Protein AF-A0A7W5QR56-F1 (afdb_monomer_lite)

pLDDT: mean 78.74, std 16.96, range [47.66, 98.12]

Sequence (61 aa):
MPAIVEADVTVASSPKRRPHRRRRSTGAAVELEIDGVAVKIGRGADAGVIAAVIEALKATR

Secondary structure (DSSP, 8-state):
-PPPPP----------------------SEEEEETTEEEEE-TT--HHHHHHHHHHHHHT-

Radius of gyration: 25.56 Å; chains: 1; bounding box: 63×34×51 Å

Foldseek 3Di:
DDDDDDDDPPPPPDPPPDPPVPPPPQFAPDWDAAPNDIDGHHPPRDPVVVVVVNVVSVVVD

Structure (mmCIF, N/CA/C/O backbone):
data_AF-A0A7W5QR56-F1
#
_entry.id   AF-A0A7W5QR56-F1
#
loop_
_atom_site.group_PDB
_atom_site.id
_atom_site.type_symbol
_atom_site.label_atom_id
_atom_site.label_alt_id
_atom_site.label_comp_id
_atom_site.label_asym_id
_atom_site.label_entity_id
_atom_site.label_seq_id
_atom_site.pdbx_PDB_ins_code
_atom_site.Cartn_x
_atom_site.Cartn_y
_atom_site.Cartn_z
_atom_site.occupancy
_atom_site.B_iso_or_equiv
_atom_site.auth_seq_id
_atom_site.auth_comp_id
_at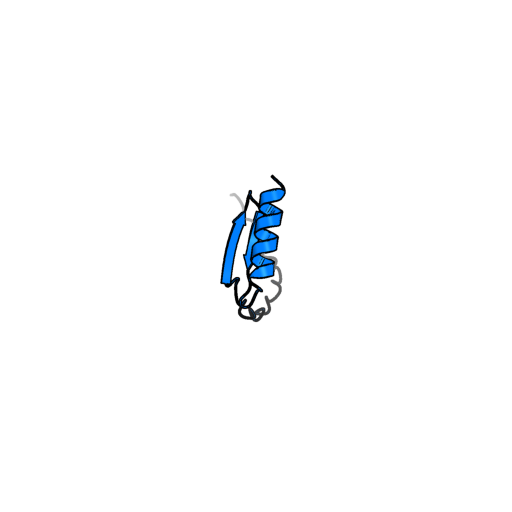om_site.auth_asym_id
_atom_site.auth_atom_id
_atom_site.pdbx_PDB_model_num
ATOM 1 N N . MET A 1 1 ? -52.769 -31.603 -35.106 1.00 47.66 1 MET A N 1
ATOM 2 C CA . MET A 1 1 ? -51.310 -31.675 -35.335 1.00 47.66 1 MET A CA 1
ATOM 3 C C . MET A 1 1 ? -50.694 -30.395 -34.792 1.00 47.66 1 MET A C 1
ATOM 5 O O . MET A 1 1 ? -51.161 -29.347 -35.223 1.00 47.66 1 MET A O 1
ATOM 9 N N . PRO A 1 2 ? -49.754 -30.419 -33.833 1.00 55.72 2 PRO A N 1
ATOM 10 C CA . PRO A 1 2 ? -49.066 -29.196 -33.432 1.00 55.72 2 PRO A CA 1
ATOM 11 C C . PRO A 1 2 ? -47.989 -28.837 -34.469 1.00 55.72 2 PRO A C 1
ATOM 13 O O . PRO A 1 2 ? -47.282 -29.716 -34.959 1.00 55.72 2 PRO A O 1
ATOM 16 N N . ALA A 1 3 ? -47.903 -27.553 -34.821 1.00 74.12 3 ALA A N 1
ATOM 17 C CA . ALA A 1 3 ? -46.936 -26.999 -35.767 1.00 74.12 3 ALA A CA 1
ATOM 18 C C . ALA A 1 3 ? -45.676 -26.523 -35.026 1.00 74.12 3 ALA A C 1
ATOM 20 O O . ALA A 1 3 ? -45.773 -25.870 -33.987 1.00 74.12 3 ALA A O 1
ATOM 21 N N . ILE A 1 4 ? -44.505 -26.861 -35.561 1.00 65.81 4 ILE A N 1
ATOM 22 C CA . ILE A 1 4 ? -43.194 -26.469 -35.032 1.00 65.81 4 ILE A CA 1
ATOM 23 C C . ILE A 1 4 ? -42.794 -25.173 -35.743 1.00 65.81 4 ILE A C 1
ATOM 25 O O . ILE A 1 4 ? -42.745 -25.145 -36.969 1.00 65.81 4 ILE A O 1
ATOM 29 N N . VAL A 1 5 ? -42.545 -24.101 -34.988 1.00 64.88 5 VAL A N 1
ATOM 30 C CA . VAL A 1 5 ? -42.028 -22.838 -35.533 1.00 64.88 5 VAL A CA 1
ATOM 31 C C . VAL A 1 5 ? -40.504 -22.890 -35.478 1.00 64.88 5 VAL A C 1
ATOM 33 O O . VAL A 1 5 ? -39.922 -23.033 -34.404 1.00 64.88 5 VAL A O 1
ATOM 36 N N . GLU A 1 6 ? -39.875 -22.822 -36.647 1.00 56.97 6 GLU A N 1
ATOM 37 C CA . GLU A 1 6 ? -38.426 -22.793 -36.826 1.00 56.97 6 GLU A CA 1
ATOM 38 C C . GLU A 1 6 ? -37.883 -21.455 -36.298 1.00 56.97 6 GLU A C 1
ATOM 40 O O . GLU A 1 6 ? -38.358 -20.383 -36.674 1.00 56.97 6 GLU A O 1
ATOM 45 N N . ALA A 1 7 ? -36.945 -21.512 -35.350 1.00 54.22 7 ALA A N 1
ATOM 46 C CA . ALA A 1 7 ? -36.351 -20.321 -34.759 1.00 54.22 7 ALA A CA 1
ATOM 47 C C . ALA A 1 7 ? -35.401 -19.664 -35.770 1.00 54.22 7 ALA A C 1
ATOM 49 O O . ALA A 1 7 ? -34.356 -20.222 -36.103 1.00 54.22 7 ALA A O 1
ATOM 50 N N . ASP A 1 8 ? -35.772 -18.471 -36.231 1.00 54.38 8 ASP A N 1
ATOM 51 C CA . ASP A 1 8 ? -34.956 -17.615 -37.088 1.00 54.38 8 ASP A CA 1
ATOM 52 C C . ASP A 1 8 ? -33.660 -17.236 -36.347 1.00 54.38 8 ASP A C 1
ATOM 54 O O . ASP A 1 8 ? -33.647 -16.441 -35.400 1.00 54.38 8 ASP A O 1
ATOM 58 N N . VAL A 1 9 ? -32.558 -17.886 -36.727 1.00 53.84 9 VAL A N 1
ATOM 59 C CA . VAL A 1 9 ? -31.216 -17.608 -36.210 1.00 53.84 9 VAL A CA 1
ATOM 60 C C . VAL A 1 9 ? -30.733 -16.279 -36.776 1.00 53.84 9 VAL A C 1
ATOM 62 O O . VAL A 1 9 ? -29.972 -16.211 -37.740 1.00 53.84 9 VAL A O 1
ATOM 65 N N . THR A 1 10 ? -31.144 -15.194 -36.129 1.00 56.44 10 THR A N 1
ATOM 66 C CA . THR A 1 10 ? -30.531 -13.883 -36.325 1.00 56.44 10 THR A CA 1
ATOM 67 C C . THR A 1 10 ? -29.078 -13.969 -35.866 1.00 56.44 10 THR A C 1
ATOM 69 O O . THR A 1 10 ? -28.763 -13.985 -34.675 1.00 56.44 10 THR A O 1
ATOM 72 N N . VAL A 1 11 ? -28.172 -14.082 -36.839 1.00 54.75 11 VAL A N 1
ATOM 73 C CA . VAL A 1 11 ? -26.725 -14.128 -36.634 1.00 54.75 11 VAL A CA 1
ATOM 74 C C . VAL A 1 11 ? -26.287 -12.806 -36.009 1.00 54.75 11 VAL A C 1
ATOM 76 O O . VAL A 1 11 ? -26.024 -11.819 -36.696 1.00 54.75 11 VAL A O 1
ATOM 79 N N . ALA A 1 12 ? -26.206 -12.775 -34.680 1.00 56.66 12 ALA A N 1
ATOM 80 C CA . ALA A 1 12 ? -25.553 -11.700 -33.959 1.00 56.66 12 ALA A CA 1
ATOM 81 C C . ALA A 1 12 ? -24.078 -11.681 -34.383 1.00 56.66 12 ALA A C 1
ATOM 83 O O . ALA A 1 12 ? -23.292 -12.560 -34.015 1.00 56.66 12 ALA A O 1
ATOM 84 N N . SER A 1 13 ? -23.708 -10.687 -35.196 1.00 61.09 13 SER A N 1
ATOM 85 C CA . SER A 1 13 ? -22.325 -10.417 -35.586 1.00 61.09 13 SER A CA 1
ATOM 86 C C . SER A 1 13 ? -21.483 -10.228 -34.326 1.00 61.09 13 SER A C 1
ATOM 88 O O . SER A 1 13 ? -21.450 -9.155 -33.724 1.00 61.09 13 SER A O 1
ATOM 90 N N . SER A 1 14 ? -20.802 -11.293 -33.914 1.00 62.66 14 SER A N 1
ATOM 91 C CA . SER A 1 14 ? -19.920 -11.283 -32.756 1.00 62.66 14 SER A CA 1
ATOM 92 C C . SER A 1 14 ? -18.747 -10.339 -33.039 1.00 62.66 14 SER A C 1
ATOM 94 O O . SER A 1 14 ? -18.048 -10.535 -34.040 1.00 62.66 14 SER A O 1
ATOM 96 N N . PRO A 1 15 ? -18.476 -9.321 -32.199 1.00 63.00 15 PRO A N 1
ATOM 97 C CA . PRO A 1 15 ? -17.307 -8.482 -32.395 1.00 63.00 15 PRO A CA 1
ATOM 98 C C . PRO A 1 15 ? -16.056 -9.354 -32.267 1.00 63.00 15 PRO A C 1
ATOM 100 O O . PRO A 1 15 ? -15.802 -9.961 -31.224 1.00 63.00 15 PRO A O 1
ATOM 103 N N . LYS A 1 16 ? -15.277 -9.433 -33.354 1.00 62.69 16 LYS A N 1
ATOM 104 C CA . LYS A 1 16 ? -13.983 -10.124 -33.415 1.00 62.69 16 LYS A CA 1
ATOM 105 C C . LYS A 1 16 ? -13.117 -9.628 -32.255 1.00 62.69 16 LYS A C 1
ATOM 107 O O . LYS A 1 16 ? -12.575 -8.522 -32.302 1.00 62.69 16 LYS A O 1
ATOM 112 N N . ARG A 1 17 ? -12.991 -10.444 -31.201 1.00 65.94 17 ARG A N 1
ATOM 113 C CA . ARG A 1 17 ? -12.069 -10.194 -30.091 1.00 65.94 17 ARG A CA 1
ATOM 114 C C . ARG A 1 17 ? -10.663 -10.159 -30.671 1.00 65.94 17 ARG A C 1
ATOM 116 O O . ARG A 1 17 ? -10.077 -11.196 -30.969 1.00 65.94 17 ARG A O 1
ATOM 123 N N . ARG A 1 18 ? -10.130 -8.951 -30.858 1.00 67.12 18 ARG A N 1
ATOM 124 C CA . ARG A 1 18 ? -8.706 -8.760 -31.132 1.00 67.12 18 ARG A CA 1
ATOM 125 C C . ARG A 1 18 ? -7.947 -9.472 -30.010 1.00 67.12 18 ARG A C 1
ATOM 127 O O . ARG A 1 18 ? -8.304 -9.254 -28.849 1.00 67.12 18 ARG A O 1
ATOM 134 N N . PRO A 1 19 ? -6.939 -10.313 -30.305 1.00 60.75 19 PRO A N 1
ATOM 135 C CA . PRO A 1 19 ? -6.101 -10.867 -29.261 1.00 60.75 19 PRO A CA 1
ATOM 136 C C . PRO A 1 19 ? -5.402 -9.680 -28.609 1.00 60.75 19 PRO A C 1
ATOM 138 O O . PRO A 1 19 ? -4.464 -9.101 -29.159 1.00 60.75 19 PRO A O 1
ATOM 141 N N . HIS A 1 20 ? -5.920 -9.250 -27.460 1.00 64.38 20 HIS A N 1
ATOM 142 C CA . HIS A 1 20 ? -5.235 -8.284 -26.633 1.00 64.38 20 HIS A CA 1
ATOM 143 C C . HIS A 1 20 ? -3.950 -8.994 -26.240 1.00 64.38 20 HIS A C 1
ATOM 145 O O . HIS A 1 20 ? -3.989 -9.952 -25.468 1.00 64.38 20 HIS A O 1
ATOM 151 N N . ARG A 1 21 ? -2.837 -8.619 -26.887 1.00 62.41 21 ARG A N 1
ATOM 152 C CA . ARG A 1 21 ? -1.504 -9.119 -26.571 1.00 62.41 21 ARG A CA 1
ATOM 153 C C . ARG A 1 21 ? -1.356 -8.898 -25.081 1.00 62.41 21 ARG A C 1
ATOM 155 O O . ARG A 1 21 ? -1.159 -7.765 -24.648 1.00 62.41 21 ARG A O 1
ATOM 162 N N . ARG A 1 22 ? -1.556 -9.971 -24.313 1.00 61.41 22 ARG A N 1
ATOM 163 C CA . ARG A 1 22 ? -1.520 -9.965 -22.860 1.00 61.41 22 ARG A CA 1
ATOM 164 C C . ARG A 1 22 ? -0.067 -9.678 -22.546 1.00 61.41 22 ARG A C 1
ATOM 166 O O . ARG A 1 22 ? 0.772 -10.577 -22.549 1.00 61.41 22 ARG A O 1
ATOM 173 N N . ARG A 1 23 ? 0.255 -8.386 -22.457 1.00 61.31 23 ARG A N 1
ATOM 174 C CA . ARG A 1 23 ? 1.551 -7.878 -22.036 1.00 61.31 23 ARG A CA 1
ATOM 175 C C . ARG A 1 23 ? 1.798 -8.644 -20.752 1.00 61.31 23 ARG A C 1
ATOM 177 O O . ARG A 1 23 ? 0.959 -8.528 -19.863 1.00 61.31 23 ARG A O 1
ATOM 184 N N . ARG A 1 24 ? 2.788 -9.554 -20.748 1.00 60.88 24 ARG A N 1
ATOM 185 C CA . ARG A 1 24 ? 3.067 -10.444 -19.612 1.00 60.88 24 ARG A CA 1
ATOM 186 C C . ARG A 1 24 ? 3.023 -9.550 -18.389 1.00 60.88 24 ARG A C 1
ATOM 188 O O . ARG A 1 24 ? 3.901 -8.706 -18.236 1.00 60.88 24 ARG A O 1
ATOM 195 N N . SER A 1 25 ? 1.952 -9.652 -17.609 1.00 60.69 25 SER A N 1
ATOM 196 C CA . SER A 1 25 ? 1.874 -8.946 -16.352 1.00 60.69 25 SER A CA 1
ATOM 197 C C . SER A 1 25 ? 3.000 -9.570 -15.561 1.00 60.69 25 SER A C 1
ATOM 199 O O . SER A 1 25 ? 2.932 -10.750 -15.217 1.00 60.69 25 SER A O 1
ATOM 201 N N . THR A 1 26 ? 4.091 -8.838 -15.375 1.00 66.56 26 THR A N 1
ATOM 202 C CA . THR A 1 2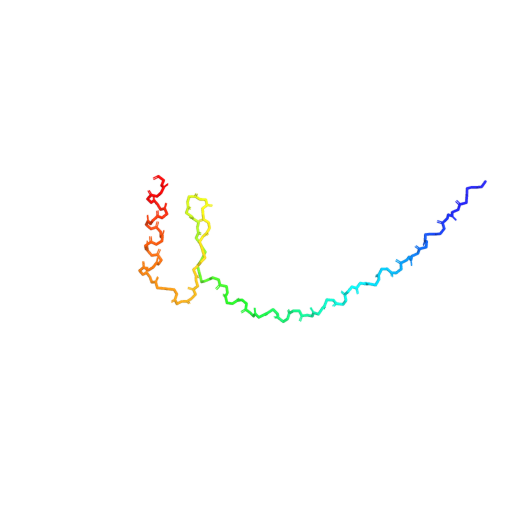6 ? 5.004 -9.133 -14.285 1.00 66.56 26 THR A CA 1
ATOM 203 C C . THR A 1 26 ? 4.145 -8.970 -13.045 1.00 66.56 26 THR A C 1
ATOM 205 O O . THR A 1 26 ? 3.898 -7.846 -12.618 1.00 66.56 26 THR A O 1
ATOM 208 N N . GLY A 1 27 ? 3.541 -10.076 -12.602 1.00 69.69 27 GLY A N 1
ATOM 209 C CA . GLY A 1 27 ? 2.663 -10.101 -11.445 1.00 69.69 27 GLY A CA 1
ATOM 210 C C . GLY A 1 27 ? 3.383 -9.526 -10.234 1.00 69.69 27 GLY A C 1
ATOM 211 O O . GLY A 1 27 ? 4.613 -9.382 -10.244 1.00 69.69 27 GLY A O 1
ATOM 212 N N . ALA A 1 28 ? 2.610 -9.187 -9.206 1.00 76.75 28 ALA A N 1
ATOM 213 C CA . ALA A 1 28 ? 3.191 -8.826 -7.927 1.00 76.75 28 ALA A CA 1
ATOM 214 C C . ALA A 1 28 ? 4.191 -9.917 -7.509 1.00 76.75 28 ALA A C 1
ATOM 216 O O . ALA A 1 28 ? 3.945 -11.109 -7.692 1.00 76.75 28 ALA A O 1
ATOM 217 N N . ALA A 1 29 ? 5.355 -9.494 -7.025 1.00 86.56 29 ALA A N 1
ATOM 218 C CA . ALA A 1 29 ? 6.331 -10.404 -6.446 1.00 86.56 29 ALA A CA 1
ATOM 219 C C . ALA A 1 29 ? 5.781 -11.029 -5.162 1.00 86.56 29 ALA A C 1
ATOM 221 O O . ALA A 1 29 ? 6.054 -12.190 -4.879 1.00 86.56 29 ALA A O 1
ATOM 222 N N . VAL A 1 30 ? 5.014 -10.238 -4.410 1.00 89.06 30 VAL A N 1
ATOM 223 C CA . VAL A 1 30 ? 4.395 -10.622 -3.148 1.00 89.06 30 VAL A CA 1
ATOM 224 C C . VAL A 1 30 ? 2.985 -10.049 -3.112 1.00 89.06 30 VAL A C 1
ATOM 226 O O . VAL A 1 30 ? 2.761 -8.896 -3.489 1.00 89.06 30 VAL A O 1
ATOM 229 N N . GLU A 1 31 ? 2.045 -10.860 -2.649 1.00 93.44 31 GLU A N 1
ATOM 230 C CA . GLU A 1 31 ? 0.685 -10.446 -2.321 1.00 93.44 31 GLU A CA 1
ATOM 231 C C . GLU A 1 31 ? 0.478 -10.681 -0.824 1.00 93.44 31 GLU A C 1
ATOM 233 O O . GLU A 1 31 ? 0.898 -11.708 -0.289 1.00 93.44 31 GLU A O 1
ATOM 238 N N . LEU A 1 32 ? -0.098 -9.695 -0.147 1.00 93.19 32 LEU A N 1
ATOM 239 C CA . LEU A 1 32 ? -0.288 -9.675 1.298 1.00 93.19 32 LEU A CA 1
ATOM 240 C C . LEU A 1 32 ? -1.693 -9.158 1.606 1.00 93.19 32 LEU A C 1
ATOM 242 O O . LEU A 1 32 ? -2.222 -8.340 0.863 1.00 93.19 32 LEU A O 1
ATOM 246 N N . GLU A 1 33 ? -2.278 -9.598 2.711 1.00 94.75 33 GLU A N 1
ATOM 247 C CA . GLU A 1 33 ? -3.534 -9.067 3.233 1.00 94.75 33 GLU A CA 1
ATOM 248 C C . GLU A 1 33 ? -3.325 -8.583 4.672 1.00 94.75 33 GLU A C 1
ATOM 250 O O . GLU A 1 33 ? -2.709 -9.285 5.477 1.00 94.75 33 GLU A O 1
ATOM 255 N N . ILE A 1 34 ? -3.793 -7.372 4.980 1.00 94.56 34 ILE A N 1
ATOM 256 C CA . ILE A 1 34 ? -3.679 -6.728 6.297 1.00 94.56 34 ILE A CA 1
ATOM 257 C C . ILE A 1 34 ? -5.052 -6.179 6.656 1.00 94.56 34 ILE A C 1
ATOM 259 O O . ILE A 1 34 ? -5.558 -5.314 5.952 1.00 94.56 34 ILE A O 1
ATOM 263 N N . ASP A 1 35 ? -5.669 -6.682 7.723 1.00 91.00 35 ASP A N 1
ATOM 264 C CA . ASP A 1 35 ? -6.969 -6.200 8.215 1.00 91.00 35 ASP A CA 1
ATOM 265 C C . ASP A 1 35 ? -8.088 -6.153 7.150 1.00 91.00 35 ASP A C 1
ATOM 267 O O . ASP A 1 35 ? -8.962 -5.287 7.177 1.00 91.00 35 ASP A O 1
ATOM 271 N N . GLY A 1 36 ? -8.072 -7.094 6.200 1.00 93.56 36 GLY A N 1
ATOM 272 C CA . GLY A 1 36 ? -9.010 -7.145 5.069 1.00 93.56 36 GLY A CA 1
ATOM 273 C C . GLY A 1 36 ? -8.613 -6.267 3.873 1.00 93.56 36 GLY A C 1
ATOM 274 O O . GLY A 1 36 ? -9.347 -6.191 2.887 1.00 93.56 36 GLY A O 1
ATOM 275 N N . VAL A 1 37 ? -7.453 -5.609 3.932 1.00 94.19 37 VAL A N 1
ATOM 276 C CA . VAL A 1 37 ? -6.869 -4.820 2.842 1.00 94.19 37 VAL A CA 1
ATOM 277 C C . VAL A 1 37 ? -5.846 -5.662 2.087 1.00 94.19 37 VAL A C 1
ATOM 279 O O . VAL A 1 37 ? -4.815 -6.052 2.630 1.00 94.19 37 VAL A O 1
ATOM 282 N N . ALA A 1 38 ? -6.100 -5.897 0.801 1.00 94.50 38 ALA A N 1
ATOM 283 C CA . ALA A 1 38 ? -5.161 -6.579 -0.082 1.00 94.50 38 ALA A CA 1
ATOM 284 C C . ALA A 1 38 ? -4.071 -5.619 -0.595 1.00 94.50 38 ALA A C 1
ATOM 286 O O . ALA A 1 38 ? -4.356 -4.596 -1.221 1.00 94.50 38 ALA A O 1
ATOM 287 N N . VAL A 1 39 ? -2.810 -5.993 -0.396 1.00 94.69 39 VAL A N 1
ATOM 288 C CA . VAL A 1 39 ? -1.607 -5.260 -0.798 1.00 94.69 39 VAL A CA 1
ATOM 289 C C . VAL A 1 39 ? -0.834 -6.073 -1.836 1.00 94.69 39 VAL A C 1
ATOM 291 O O . VAL A 1 39 ? -0.542 -7.253 -1.649 1.00 94.69 39 VAL A O 1
ATOM 294 N 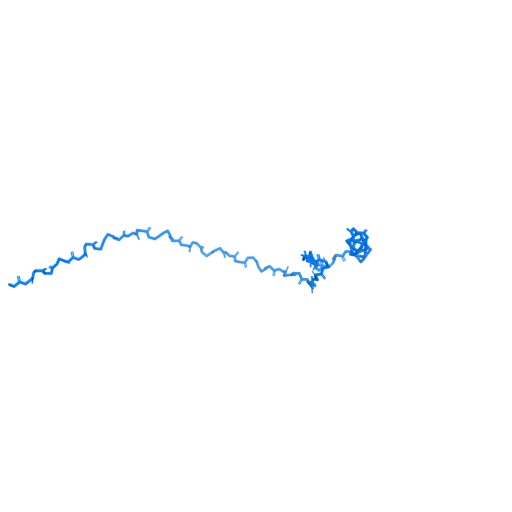N . LYS A 1 40 ? -0.467 -5.427 -2.946 1.00 94.81 40 LYS A N 1
ATOM 295 C CA . LYS A 1 40 ? 0.311 -6.032 -4.036 1.00 94.81 40 LYS A CA 1
ATOM 296 C C . LYS A 1 40 ? 1.651 -5.333 -4.183 1.00 94.81 40 LYS A C 1
ATOM 298 O O . LYS A 1 40 ? 1.698 -4.132 -4.439 1.00 94.81 40 LYS A O 1
ATOM 303 N N . ILE A 1 41 ? 2.733 -6.095 -4.075 1.00 94.56 41 ILE A N 1
ATOM 304 C CA . ILE A 1 41 ? 4.098 -5.572 -4.070 1.00 94.56 41 ILE A CA 1
ATOM 305 C C . ILE A 1 41 ? 4.784 -5.954 -5.380 1.00 94.56 41 ILE A C 1
ATOM 307 O O . ILE A 1 41 ? 4.969 -7.130 -5.692 1.00 94.56 41 ILE A O 1
ATOM 311 N N . GLY A 1 42 ? 5.164 -4.949 -6.166 1.00 93.69 42 GLY A N 1
ATOM 312 C CA . GLY A 1 42 ? 5.926 -5.141 -7.400 1.00 93.69 42 GLY A CA 1
ATOM 313 C C . GLY A 1 42 ? 7.381 -5.549 -7.143 1.00 93.69 42 GLY A C 1
ATOM 314 O O . GLY A 1 42 ? 7.945 -5.292 -6.082 1.00 93.69 42 GLY A O 1
ATOM 315 N N . ARG A 1 43 ? 8.026 -6.162 -8.144 1.00 90.75 43 ARG A N 1
ATOM 316 C CA . ARG A 1 43 ? 9.477 -6.414 -8.096 1.00 90.75 43 ARG A CA 1
ATOM 317 C C . ARG A 1 43 ? 10.235 -5.087 -8.049 1.00 90.75 43 ARG A C 1
ATOM 319 O O . ARG A 1 43 ? 9.959 -4.211 -8.863 1.00 90.75 43 ARG A O 1
ATOM 326 N N . GLY A 1 44 ? 11.197 -4.974 -7.136 1.00 91.62 44 GLY A N 1
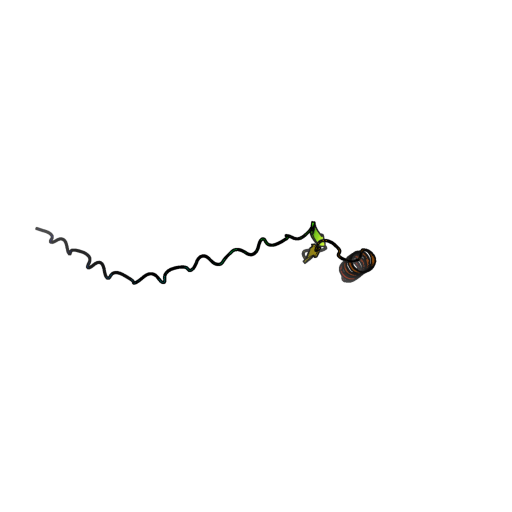ATOM 327 C CA . GLY A 1 44 ? 11.982 -3.751 -6.943 1.00 91.62 44 GLY A CA 1
ATOM 328 C C . GLY A 1 44 ? 11.258 -2.654 -6.160 1.00 91.62 44 GLY A C 1
ATOM 329 O O . GLY A 1 44 ? 11.740 -1.528 -6.134 1.00 91.62 44 GLY A O 1
ATOM 330 N N . ALA A 1 45 ? 10.113 -2.959 -5.540 1.00 93.69 45 ALA A N 1
ATOM 331 C CA . ALA A 1 45 ? 9.516 -2.062 -4.561 1.00 93.69 45 ALA A CA 1
ATOM 332 C C . ALA A 1 45 ? 10.480 -1.852 -3.383 1.00 93.69 45 ALA A C 1
ATOM 334 O O . ALA A 1 45 ? 11.109 -2.800 -2.909 1.00 93.69 45 ALA A O 1
ATOM 335 N N . ASP A 1 46 ? 10.595 -0.601 -2.942 1.00 96.75 46 ASP A N 1
ATOM 336 C CA . ASP A 1 46 ? 11.479 -0.228 -1.845 1.00 96.75 46 ASP A CA 1
ATOM 337 C C . ASP A 1 46 ? 11.005 -0.841 -0.519 1.00 96.75 46 ASP A C 1
ATOM 339 O O . ASP A 1 46 ? 9.824 -0.779 -0.171 1.00 96.75 46 ASP A O 1
ATOM 343 N N . ALA A 1 47 ? 11.940 -1.430 0.226 1.00 96.31 47 ALA A N 1
ATOM 344 C CA . ALA A 1 47 ? 11.636 -2.114 1.477 1.00 96.31 47 ALA A CA 1
ATOM 345 C C . ALA A 1 47 ? 11.142 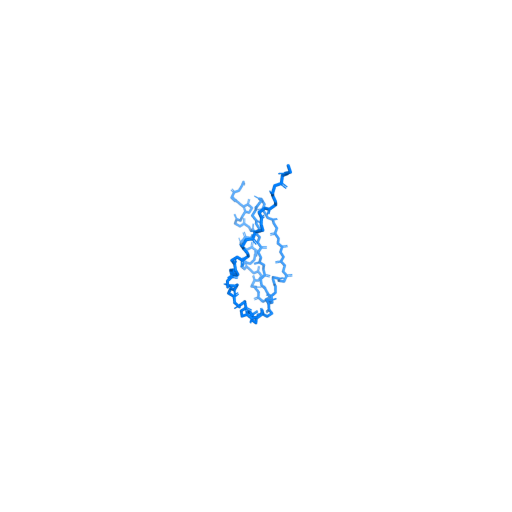-1.151 2.566 1.00 96.31 47 ALA A C 1
ATOM 347 O O . ALA A 1 47 ? 10.262 -1.521 3.344 1.00 96.31 47 ALA A O 1
ATOM 348 N N . GLY A 1 48 ? 11.661 0.080 2.601 1.00 98.12 48 GLY A N 1
ATOM 349 C CA . GLY A 1 48 ? 11.211 1.114 3.531 1.00 98.12 48 GLY A CA 1
ATOM 350 C C . GLY A 1 48 ? 9.771 1.530 3.253 1.00 98.12 48 GLY A C 1
ATOM 351 O O . GLY A 1 48 ? 8.961 1.597 4.176 1.00 98.12 48 GLY A O 1
ATOM 352 N N . VAL A 1 49 ? 9.414 1.711 1.979 1.00 97.38 49 VAL A N 1
ATOM 353 C CA . VAL A 1 49 ? 8.031 2.001 1.567 1.00 97.38 49 VAL A CA 1
ATOM 354 C C . VAL A 1 49 ? 7.091 0.851 1.930 1.00 97.38 49 VAL A C 1
ATOM 356 O O . VAL A 1 49 ? 6.012 1.096 2.466 1.00 97.38 49 VAL A O 1
ATOM 359 N N . ILE A 1 50 ? 7.490 -0.401 1.684 1.00 96.69 50 ILE A N 1
ATOM 360 C CA . ILE A 1 50 ? 6.684 -1.572 2.066 1.00 96.69 50 ILE A CA 1
ATOM 361 C C . ILE A 1 50 ? 6.453 -1.587 3.583 1.00 96.69 50 ILE A C 1
ATOM 363 O O . ILE A 1 50 ? 5.315 -1.737 4.025 1.00 96.69 50 ILE A O 1
ATOM 367 N N . ALA A 1 51 ? 7.511 -1.399 4.375 1.00 97.56 51 ALA A N 1
ATOM 368 C CA . ALA A 1 51 ? 7.420 -1.385 5.831 1.00 97.56 51 ALA A CA 1
ATOM 369 C C . ALA A 1 51 ? 6.503 -0.262 6.336 1.00 97.56 51 ALA A C 1
ATOM 371 O O . ALA A 1 51 ? 5.627 -0.522 7.159 1.00 97.56 51 ALA A O 1
ATOM 372 N N . ALA A 1 52 ? 6.644 0.947 5.789 1.00 97.94 52 ALA A N 1
ATOM 373 C CA . ALA A 1 52 ? 5.821 2.095 6.155 1.00 97.94 52 ALA A CA 1
ATOM 374 C C . ALA A 1 52 ? 4.334 1.862 5.852 1.00 97.94 52 ALA A C 1
ATOM 376 O O . ALA A 1 52 ? 3.481 2.173 6.679 1.00 97.94 52 ALA A O 1
ATOM 377 N N . VAL A 1 53 ? 4.005 1.274 4.695 1.00 96.38 53 VAL A N 1
ATOM 378 C CA . VAL A 1 53 ? 2.613 0.941 4.347 1.00 96.38 53 VAL A CA 1
ATOM 379 C C . VAL A 1 53 ? 2.042 -0.096 5.313 1.00 96.38 53 VAL A C 1
ATOM 381 O O . VAL A 1 53 ? 0.918 0.066 5.782 1.00 96.38 53 VAL A O 1
ATOM 384 N N . ILE A 1 54 ? 2.808 -1.139 5.646 1.00 96.06 54 ILE A N 1
ATOM 385 C CA . ILE A 1 54 ? 2.380 -2.158 6.615 1.00 96.06 54 ILE A CA 1
ATOM 386 C C . ILE A 1 54 ? 2.140 -1.524 7.988 1.00 96.06 54 ILE A C 1
ATOM 388 O O . ILE A 1 54 ? 1.127 -1.799 8.626 1.00 96.06 54 ILE A O 1
ATOM 392 N N . GLU A 1 55 ? 3.064 -0.688 8.458 1.00 97.00 55 GLU A N 1
ATOM 393 C CA . GLU A 1 55 ? 2.943 -0.001 9.743 1.00 97.00 55 GLU A CA 1
ATOM 394 C C . GLU A 1 55 ? 1.721 0.916 9.787 1.00 97.00 55 GLU A C 1
ATOM 396 O O . GLU A 1 55 ? 0.938 0.831 10.732 1.00 97.00 55 GLU A O 1
ATOM 401 N N . ALA A 1 56 ? 1.513 1.714 8.741 1.00 96.44 56 ALA A N 1
ATOM 402 C CA . ALA A 1 56 ? 0.361 2.596 8.631 1.00 96.44 56 ALA A CA 1
ATOM 403 C C . ALA A 1 56 ? -0.958 1.813 8.663 1.00 96.44 56 ALA A C 1
ATOM 405 O O . ALA A 1 56 ? -1.863 2.190 9.402 1.00 96.44 56 ALA A O 1
ATOM 406 N N . LEU A 1 57 ? -1.062 0.705 7.920 1.00 96.06 57 LEU A N 1
ATOM 407 C CA . LEU A 1 57 ? -2.282 -0.108 7.901 1.00 96.06 57 LEU A CA 1
ATOM 408 C C . LEU A 1 57 ? -2.565 -0.740 9.269 1.00 96.06 57 LEU A C 1
ATOM 410 O O . LEU A 1 57 ? -3.683 -0.620 9.763 1.00 96.06 57 LEU A O 1
ATOM 414 N N . LYS A 1 58 ? -1.547 -1.292 9.939 1.00 92.81 58 LYS A N 1
ATOM 415 C CA . LYS A 1 58 ? -1.696 -1.815 11.309 1.00 92.81 58 LYS A CA 1
ATOM 416 C C . LYS A 1 58 ? -2.105 -0.744 12.324 1.00 92.81 58 LYS A C 1
ATOM 418 O O . LYS A 1 58 ? -2.765 -1.068 13.299 1.00 92.81 58 LYS A O 1
ATOM 423 N N . ALA A 1 59 ? -1.666 0.502 12.143 1.00 95.25 59 ALA A N 1
ATOM 424 C CA . ALA A 1 59 ? -1.967 1.600 13.062 1.00 95.25 59 ALA A CA 1
ATOM 425 C C . ALA A 1 59 ? -3.394 2.150 12.900 1.00 95.25 59 ALA A C 1
ATOM 427 O O . ALA A 1 59 ? -3.881 2.861 13.775 1.00 95.25 59 ALA A O 1
ATOM 428 N N . THR A 1 60 ? -4.061 1.850 11.781 1.00 86.56 60 THR A N 1
ATOM 429 C CA . THR A 1 60 ? -5.438 2.297 11.512 1.00 86.56 60 THR A CA 1
ATOM 430 C C . THR A 1 60 ? -6.523 1.415 12.139 1.00 86.56 60 THR A C 1
ATOM 432 O O . THR A 1 60 ? -7.705 1.624 11.857 1.00 86.56 60 THR A O 1
ATOM 435 N N . ARG A 1 61 ? -6.147 0.460 12.997 1.00 64.69 61 ARG A N 1
ATOM 436 C CA . ARG A 1 61 ? -7.052 -0.467 13.681 1.00 64.69 61 ARG A CA 1
ATOM 437 C C . ARG A 1 61 ?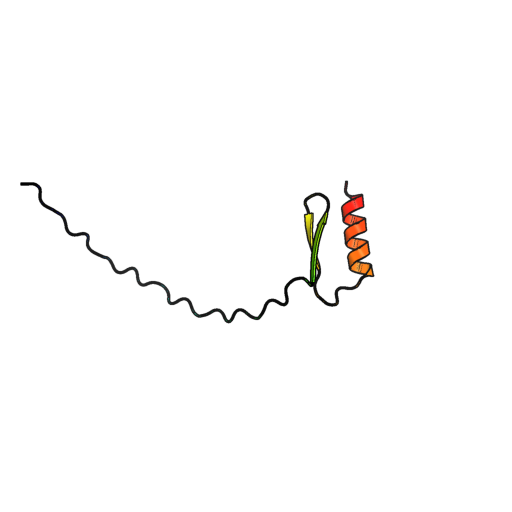 -6.828 -0.492 15.189 1.00 64.69 61 ARG A C 1
ATOM 439 O O . ARG A 1 61 ? -5.664 -0.377 15.624 1.00 64.69 61 ARG A O 1
#